Protein AF-A0A7C8P3I3-F1 (afdb_monomer_lite)

Organism: Orbilia oligospora (NCBI:txid2813651)

Radius of gyration: 14.84 Å; chains: 1; bounding box: 32×23×44 Å

Secondary structure (DSSP, 8-state):
--SS--------TT-STHHHHHHTT-------SS-GGG--TTTTSTT-SGGGS-HHHHHHHHHHHHHHHHHHHT-S--

pLDDT: mean 96.44, std 3.99, range [67.12, 98.5]

Structure (mmCIF, N/CA/C/O backbone):
data_AF-A0A7C8P3I3-F1
#
_entry.id   AF-A0A7C8P3I3-F1
#
loop_
_atom_site.group_PDB
_atom_site.id
_atom_site.type_symbol
_atom_site.label_atom_id
_atom_site.label_alt_id
_atom_site.label_comp_id
_atom_site.label_asym_id
_atom_site.label_entity_id
_atom_site.label_seq_id
_atom_site.pdbx_PDB_ins_code
_atom_site.Cartn_x
_atom_site.Cartn_y
_atom_site.Cartn_z
_atom_site.occupancy
_atom_site.B_iso_or_equiv
_atom_site.auth_seq_id
_atom_site.auth_comp_id
_atom_site.auth_asym_id
_atom_site.auth_atom_id
_atom_site.pdbx_PDB_model_num
ATOM 1 N N . TYR A 1 1 ? -6.805 -4.328 -10.778 1.00 91.25 1 TYR A N 1
ATOM 2 C CA . TYR A 1 1 ? -7.064 -5.442 -9.838 1.00 91.25 1 TYR A CA 1
ATOM 3 C C . TYR A 1 1 ? -8.050 -5.060 -8.750 1.00 91.25 1 TYR A C 1
ATOM 5 O O . TYR A 1 1 ? -8.932 -5.860 -8.467 1.00 91.25 1 TYR A O 1
ATOM 13 N N . CYS A 1 2 ? -7.914 -3.874 -8.155 1.00 97.00 2 CYS A N 1
ATOM 14 C CA . CYS A 1 2 ? -8.800 -3.426 -7.083 1.00 97.00 2 CYS A CA 1
ATOM 15 C C . CYS A 1 2 ? -10.157 -2.927 -7.596 1.00 97.00 2 CYS A C 1
ATOM 17 O O . CYS A 1 2 ? -10.256 -2.451 -8.727 1.00 97.00 2 CYS A O 1
ATOM 19 N N . ALA A 1 3 ? -11.173 -3.011 -6.740 1.00 97.31 3 ALA A N 1
ATOM 20 C CA . ALA A 1 3 ? -12.509 -2.453 -6.948 1.00 97.31 3 ALA A CA 1
ATOM 21 C C . ALA A 1 3 ? -12.663 -1.026 -6.385 1.00 97.31 3 ALA A C 1
ATOM 23 O O . ALA A 1 3 ? -13.666 -0.366 -6.654 1.00 97.31 3 ALA A O 1
ATOM 24 N N . ILE A 1 4 ? -11.678 -0.553 -5.616 1.00 96.56 4 ILE A N 1
ATOM 25 C CA . ILE A 1 4 ? -11.651 0.772 -4.984 1.00 96.56 4 ILE A CA 1
ATOM 26 C C . ILE A 1 4 ? -10.594 1.685 -5.634 1.00 96.56 4 ILE A C 1
ATOM 28 O O . ILE A 1 4 ? -9.594 1.176 -6.153 1.00 96.56 4 ILE A O 1
ATOM 32 N N . PRO A 1 5 ? -10.793 3.020 -5.634 1.00 96.00 5 PRO A N 1
ATOM 33 C CA . PRO A 1 5 ? -9.804 3.970 -6.140 1.00 96.00 5 PRO A CA 1
ATOM 34 C C . PRO A 1 5 ? -8.616 4.132 -5.181 1.00 96.00 5 PRO A C 1
ATOM 36 O O . PRO A 1 5 ? -8.717 3.842 -3.991 1.00 96.00 5 PRO A O 1
ATOM 39 N N . ALA A 1 6 ? -7.505 4.653 -5.704 1.00 95.81 6 ALA A N 1
ATOM 40 C CA . ALA A 1 6 ? -6.365 5.101 -4.908 1.00 95.81 6 ALA A CA 1
ATOM 41 C C . ALA A 1 6 ? -6.427 6.616 -4.661 1.00 95.81 6 ALA A C 1
ATOM 43 O O . ALA A 1 6 ? -7.046 7.356 -5.430 1.00 95.81 6 ALA A O 1
ATOM 44 N N . VAL A 1 7 ? -5.7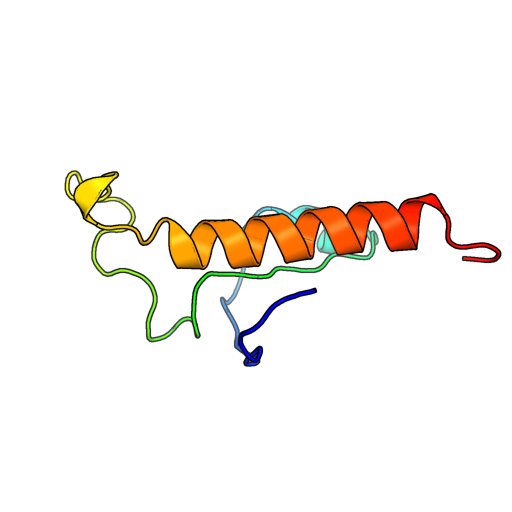45 7.067 -3.609 1.00 96.81 7 VAL A N 1
ATOM 45 C CA . VAL A 1 7 ? -5.521 8.484 -3.304 1.00 96.81 7 VAL A CA 1
ATOM 46 C C . VAL A 1 7 ? -4.048 8.711 -2.979 1.00 96.81 7 VAL A C 1
ATOM 48 O O . VAL A 1 7 ? -3.409 7.859 -2.361 1.00 96.81 7 VAL A O 1
ATOM 51 N N . ASP A 1 8 ? -3.518 9.865 -3.377 1.00 97.88 8 ASP A N 1
ATOM 52 C CA . ASP A 1 8 ? -2.135 10.236 -3.083 1.00 97.88 8 ASP A CA 1
ATOM 53 C C . ASP A 1 8 ? -2.032 10.908 -1.711 1.00 97.88 8 ASP A C 1
ATOM 55 O O . ASP A 1 8 ? -2.82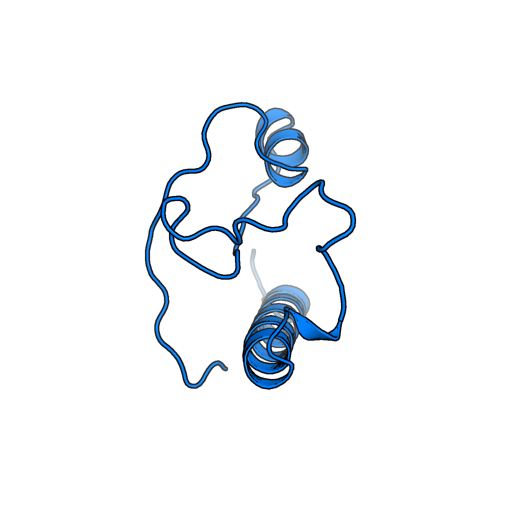3 11.782 -1.357 1.00 97.88 8 ASP A O 1
ATOM 59 N N . THR A 1 9 ? -1.012 10.530 -0.942 1.00 97.75 9 THR A N 1
ATOM 60 C CA . THR A 1 9 ? -0.741 11.076 0.393 1.00 97.75 9 THR A CA 1
ATOM 61 C C . THR A 1 9 ? 0.765 11.127 0.670 1.00 97.75 9 THR A C 1
ATOM 63 O O . THR A 1 9 ? 1.581 10.658 -0.123 1.00 97.75 9 THR A O 1
ATOM 66 N N . ARG A 1 10 ? 1.169 11.721 1.799 1.00 97.31 10 ARG A N 1
ATOM 67 C CA . ARG A 1 10 ? 2.568 11.803 2.249 1.00 97.31 10 ARG A CA 1
ATOM 68 C C . ARG A 1 10 ? 2.687 11.375 3.705 1.00 97.31 10 ARG A C 1
ATOM 70 O O . ARG A 1 10 ? 1.908 11.841 4.525 1.00 97.31 10 ARG A O 1
ATOM 77 N N . CYS A 1 11 ? 3.699 10.568 4.032 1.00 95.50 11 CYS A N 1
ATOM 78 C CA . CYS A 1 11 ? 3.911 10.049 5.391 1.00 95.50 11 CYS A CA 1
ATOM 79 C C . CYS A 1 11 ? 5.190 10.543 6.094 1.00 95.50 11 CYS A C 1
ATOM 81 O O . CYS A 1 11 ? 5.499 10.120 7.202 1.00 95.50 11 CYS A O 1
ATOM 83 N N . GLY A 1 12 ? 5.914 11.493 5.492 1.00 94.25 12 GLY A N 1
ATOM 84 C CA . GLY A 1 12 ? 7.058 12.157 6.127 1.00 94.25 12 GLY A CA 1
ATOM 85 C C . GLY A 1 12 ? 8.369 11.358 6.098 1.00 94.25 12 GLY A C 1
ATOM 86 O O . GLY A 1 12 ? 8.557 10.450 5.289 1.00 94.25 12 GLY A O 1
ATOM 87 N N . TYR A 1 13 ? 9.324 11.763 6.941 1.00 92.31 13 TYR A N 1
ATOM 88 C CA . TYR A 1 13 ? 10.675 11.190 6.995 1.00 92.31 13 TYR A CA 1
ATOM 89 C C . TYR A 1 13 ? 10.689 9.809 7.661 1.00 92.31 13 TYR A C 1
ATOM 91 O O . TYR A 1 13 ? 10.082 9.634 8.711 1.00 92.31 13 TYR A O 1
ATOM 99 N N . ALA A 1 14 ? 11.450 8.868 7.084 1.00 90.88 14 ALA A N 1
ATOM 100 C CA . ALA A 1 14 ? 11.666 7.516 7.623 1.00 90.88 14 ALA A CA 1
ATOM 101 C C . ALA A 1 14 ? 10.366 6.795 8.028 1.00 90.88 14 ALA A C 1
ATOM 103 O O . ALA A 1 14 ? 10.314 6.095 9.031 1.00 90.88 14 ALA A O 1
ATOM 104 N N . CYS A 1 15 ? 9.326 6.991 7.220 1.00 95.12 15 CYS A N 1
ATOM 105 C CA . CYS A 1 15 ? 7.970 6.531 7.485 1.00 95.12 15 CYS A CA 1
ATOM 106 C C . CYS A 1 15 ? 7.842 5.002 7.588 1.00 95.12 15 CYS A C 1
ATOM 108 O O . CYS A 1 15 ? 7.151 4.505 8.469 1.00 95.12 15 CYS A O 1
ATOM 110 N N . SER A 1 16 ? 8.499 4.254 6.697 1.00 97.19 16 SER A N 1
ATOM 111 C CA . SER A 1 16 ? 8.526 2.786 6.710 1.00 97.19 16 SER A CA 1
ATOM 112 C C . SER A 1 16 ? 9.671 2.278 5.812 1.00 97.19 16 SER A C 1
ATOM 114 O O . SER A 1 16 ? 10.477 3.067 5.308 1.00 97.19 16 SER A O 1
ATOM 116 N N . ASP A 1 17 ? 9.754 0.969 5.586 1.00 97.94 17 ASP A N 1
ATOM 117 C CA . ASP A 1 17 ? 10.896 0.277 4.974 1.00 97.94 17 ASP A CA 1
ATOM 118 C C . ASP A 1 17 ? 11.196 0.690 3.528 1.00 97.94 17 ASP A C 1
ATOM 120 O O . ASP A 1 17 ? 12.353 0.674 3.100 1.00 97.94 17 ASP A O 1
ATOM 124 N N . HIS A 1 18 ? 10.186 1.140 2.777 1.00 97.44 18 HIS A N 1
ATOM 125 C CA . HIS A 1 18 ? 10.365 1.681 1.425 1.00 97.44 18 HIS A CA 1
ATOM 126 C C . HIS A 1 18 ? 11.397 2.824 1.389 1.00 97.44 18 HIS A C 1
ATOM 128 O O . HIS A 1 18 ? 12.147 2.957 0.422 1.00 97.44 18 HIS A O 1
ATOM 134 N N . ALA A 1 19 ? 11.503 3.613 2.466 1.00 97.56 19 ALA A N 1
ATOM 135 C CA . ALA A 1 19 ? 12.484 4.686 2.575 1.00 97.56 19 ALA A CA 1
ATOM 136 C C . ALA A 1 19 ? 13.931 4.160 2.568 1.00 97.56 19 ALA A C 1
ATOM 138 O O . ALA A 1 19 ? 14.821 4.819 2.028 1.00 97.56 19 ALA A O 1
ATOM 139 N N . SER A 1 20 ? 14.174 2.973 3.133 1.00 97.75 20 SER A N 1
ATOM 140 C CA . SER A 1 20 ? 15.491 2.328 3.135 1.00 97.75 20 SER A CA 1
ATOM 141 C C . SER A 1 20 ? 15.897 1.890 1.728 1.00 97.75 20 SER A C 1
ATOM 143 O O . SER A 1 20 ? 17.035 2.130 1.325 1.00 97.75 20 SER A O 1
ATOM 145 N N . ALA A 1 21 ? 14.974 1.309 0.955 1.00 97.44 21 ALA A N 1
ATOM 146 C CA . ALA A 1 21 ? 15.219 0.934 -0.439 1.00 97.44 21 ALA A CA 1
ATOM 147 C C . ALA A 1 21 ? 15.503 2.168 -1.310 1.00 97.44 21 ALA A C 1
ATOM 149 O O . ALA A 1 21 ? 16.531 2.221 -1.988 1.00 97.44 21 ALA A O 1
ATOM 150 N N . ASN A 1 22 ? 14.654 3.197 -1.197 1.00 96.62 22 ASN A N 1
ATOM 151 C CA . ASN A 1 22 ? 14.813 4.468 -1.905 1.00 96.62 22 ASN A CA 1
ATOM 152 C C . ASN A 1 22 ? 16.183 5.110 -1.633 1.00 96.62 22 ASN A C 1
ATOM 154 O O . ASN A 1 22 ? 16.903 5.475 -2.560 1.00 96.62 22 ASN A O 1
ATOM 158 N N . ARG A 1 23 ? 16.586 5.176 -0.355 1.00 96.75 23 ARG A N 1
ATOM 159 C CA . ARG A 1 23 ? 17.872 5.751 0.072 1.00 96.75 23 ARG A CA 1
ATOM 160 C C . ARG A 1 23 ? 19.080 5.042 -0.543 1.00 96.75 23 ARG A C 1
ATOM 162 O O . ARG A 1 23 ? 20.132 5.658 -0.678 1.00 96.75 23 ARG A O 1
ATOM 169 N N . ASN A 1 24 ? 18.936 3.772 -0.912 1.00 97.69 24 ASN A N 1
ATOM 170 C CA . ASN A 1 24 ? 19.987 2.977 -1.543 1.00 97.69 24 ASN A CA 1
ATOM 171 C C . ASN A 1 24 ? 19.853 2.903 -3.076 1.00 97.69 24 ASN A C 1
ATOM 173 O O . ASN A 1 24 ? 20.506 2.078 -3.704 1.00 97.69 24 ASN A O 1
ATOM 177 N N . GLY A 1 25 ? 19.032 3.764 -3.687 1.00 97.69 25 GLY A N 1
ATOM 178 C CA . GLY A 1 25 ? 18.914 3.883 -5.143 1.00 97.69 25 GLY A CA 1
ATOM 179 C C . GLY A 1 25 ? 18.001 2.849 -5.803 1.00 97.69 25 GLY A C 1
ATOM 180 O O . GLY A 1 25 ? 17.925 2.817 -7.029 1.00 97.69 25 GLY A O 1
AT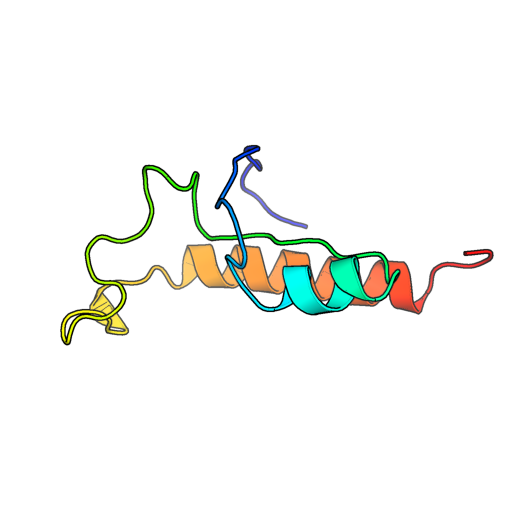OM 181 N N . TYR A 1 26 ? 17.288 2.030 -5.026 1.00 97.50 26 TYR A N 1
ATOM 182 C CA . TYR A 1 26 ? 16.318 1.085 -5.570 1.00 97.50 26 TYR A CA 1
ATOM 183 C C . TYR A 1 26 ? 14.950 1.762 -5.745 1.00 97.50 26 TYR A C 1
ATOM 185 O O . TYR A 1 26 ? 14.452 2.386 -4.794 1.00 97.50 26 TYR A O 1
ATOM 193 N N . PRO A 1 27 ? 14.302 1.625 -6.921 1.00 96.25 27 PRO A N 1
ATOM 194 C CA . PRO A 1 27 ? 12.914 2.027 -7.090 1.00 96.25 27 PRO A CA 1
ATOM 195 C C . PRO A 1 27 ? 12.043 1.371 -6.020 1.00 96.25 27 PRO A C 1
ATOM 197 O O . PRO A 1 27 ? 12.132 0.171 -5.770 1.00 96.25 27 PRO A O 1
ATOM 200 N N . SER A 1 28 ? 11.224 2.173 -5.352 1.00 96.81 28 SER A N 1
ATOM 201 C CA . SER A 1 28 ? 10.373 1.721 -4.255 1.00 96.81 28 SER A CA 1
ATOM 202 C C . SER A 1 28 ? 9.068 2.499 -4.256 1.00 96.81 28 SER A C 1
ATOM 204 O O . SER A 1 28 ? 9.021 3.666 -4.646 1.00 96.81 28 SER A O 1
ATOM 206 N N . ALA A 1 29 ? 8.009 1.827 -3.820 1.00 96.25 29 ALA A N 1
ATOM 207 C CA . ALA A 1 29 ? 6.669 2.373 -3.686 1.00 96.25 29 ALA A CA 1
ATOM 208 C C . ALA A 1 29 ? 6.104 1.994 -2.313 1.00 96.25 29 ALA A C 1
ATOM 210 O O . ALA A 1 29 ? 6.558 1.033 -1.689 1.00 96.25 29 ALA A O 1
ATOM 211 N N . PHE A 1 30 ? 5.113 2.752 -1.850 1.00 97.38 30 PHE A N 1
ATOM 212 C CA . PHE A 1 30 ? 4.401 2.483 -0.608 1.00 97.38 30 PHE A CA 1
ATOM 213 C C . PHE A 1 30 ? 2.908 2.708 -0.815 1.00 97.38 30 PHE A C 1
ATOM 215 O O . PHE A 1 30 ? 2.502 3.774 -1.272 1.00 97.38 30 PHE A O 1
ATOM 222 N N . VAL A 1 31 ? 2.112 1.693 -0.484 1.00 97.00 31 VAL A N 1
ATOM 223 C CA . VAL A 1 31 ? 0.650 1.740 -0.508 1.00 97.00 31 VAL A CA 1
ATOM 224 C C . VAL A 1 31 ? 0.165 1.392 0.891 1.00 97.00 31 VAL A C 1
ATOM 226 O O . VAL A 1 31 ? 0.608 0.398 1.464 1.00 97.00 31 VAL A O 1
ATOM 229 N N . ILE A 1 32 ? -0.735 2.209 1.427 1.00 97.31 32 ILE A N 1
ATOM 230 C CA . ILE A 1 32 ? -1.281 2.096 2.782 1.00 97.31 32 ILE A CA 1
ATOM 231 C C . ILE A 1 32 ? -2.816 2.176 2.735 1.00 97.31 32 ILE A C 1
ATOM 233 O O . ILE A 1 32 ? -3.392 2.481 1.692 1.00 97.31 32 ILE A O 1
ATOM 237 N N . GLU A 1 33 ? -3.470 1.837 3.845 1.00 96.69 33 GLU A N 1
ATOM 238 C CA . GLU A 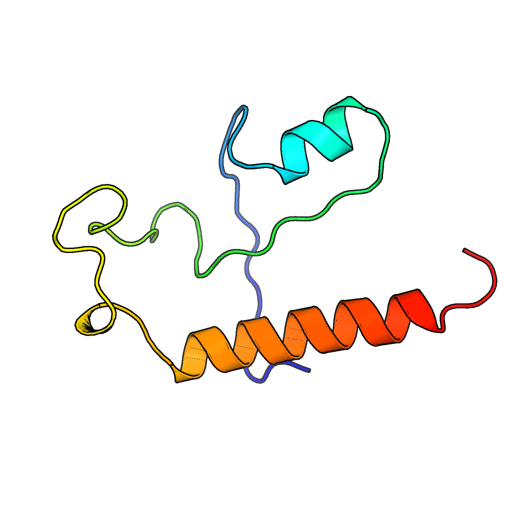1 33 ? -4.926 1.710 3.994 1.00 96.69 33 GLU A CA 1
ATOM 239 C C . GLU A 1 33 ? -5.728 2.983 3.684 1.00 96.69 33 GLU A C 1
ATOM 241 O O . GLU A 1 33 ? -6.876 2.891 3.261 1.00 96.69 33 GLU A O 1
ATOM 246 N N . SER A 1 34 ? -5.151 4.169 3.877 1.00 96.19 34 SER A N 1
ATOM 247 C CA . SER A 1 34 ? -5.863 5.441 3.741 1.00 96.19 34 SER A CA 1
ATOM 248 C C . SER A 1 34 ? -4.907 6.608 3.464 1.00 96.19 34 SER A C 1
ATOM 250 O O . SER A 1 34 ? -3.682 6.458 3.439 1.00 96.19 34 SER A O 1
ATOM 252 N N . ALA A 1 35 ? -5.459 7.807 3.251 1.00 97.62 35 ALA A N 1
ATOM 253 C CA . ALA A 1 35 ? -4.663 9.024 3.382 1.00 97.62 35 ALA A CA 1
ATOM 254 C C . ALA A 1 35 ? -4.113 9.122 4.816 1.00 97.62 35 ALA A C 1
ATOM 256 O O . ALA A 1 35 ? -4.791 8.756 5.768 1.00 97.62 35 ALA A O 1
ATOM 257 N N . MET A 1 36 ? -2.903 9.656 4.990 1.00 96.69 36 MET A N 1
ATOM 258 C CA . MET A 1 36 ? -2.194 9.569 6.279 1.00 96.69 36 MET A CA 1
ATOM 259 C C . MET A 1 36 ? -2.926 10.274 7.429 1.00 96.69 36 MET A C 1
ATOM 261 O O . MET A 1 36 ? -2.813 9.846 8.574 1.00 96.69 36 MET A O 1
ATOM 265 N N . GLU A 1 37 ? -3.705 11.316 7.131 1.00 96.69 37 GLU A N 1
ATOM 266 C CA . GLU A 1 37 ? -4.574 12.018 8.091 1.00 96.69 37 GLU A CA 1
ATOM 267 C C . GLU A 1 37 ? -5.769 11.185 8.588 1.00 96.69 37 GLU A C 1
ATOM 269 O O . GLU A 1 37 ? -6.457 11.587 9.522 1.00 96.69 37 GLU A O 1
ATOM 274 N N . HIS A 1 38 ? -6.010 10.028 7.974 1.00 97.12 38 HIS A N 1
ATOM 275 C CA . HIS A 1 38 ? -7.041 9.055 8.329 1.00 97.12 38 HIS A CA 1
ATOM 276 C C . HIS A 1 38 ? -6.428 7.698 8.705 1.00 97.12 38 HIS A C 1
ATOM 278 O O . HIS A 1 38 ? -7.080 6.664 8.545 1.00 97.12 38 HIS A O 1
ATOM 284 N N . SER A 1 39 ? -5.162 7.680 9.134 1.00 96.38 39 SER A N 1
ATOM 285 C CA . SER A 1 39 ? -4.546 6.466 9.684 1.00 96.38 39 SER A CA 1
ATOM 286 C C . SER A 1 39 ? -5.332 6.009 10.911 1.00 96.38 39 SER A C 1
ATOM 288 O O . SER A 1 39 ? -5.845 6.848 11.652 1.00 96.38 39 SER A O 1
ATOM 290 N N . SER A 1 40 ? -5.411 4.699 11.140 1.00 97.50 40 SER A N 1
ATOM 291 C CA . SER A 1 40 ? -6.071 4.160 12.330 1.00 97.50 40 SER A CA 1
ATOM 292 C C . SER A 1 40 ? -5.548 4.799 13.628 1.00 97.50 40 SER A C 1
ATOM 294 O O . SER A 1 40 ? -4.347 4.802 13.896 1.00 97.50 40 SER A O 1
ATOM 296 N N . ASP A 1 41 ? -6.460 5.281 14.477 1.00 97.25 41 ASP A N 1
ATOM 297 C CA . ASP A 1 41 ? -6.133 5.827 15.806 1.00 97.25 41 ASP A CA 1
ATOM 298 C C . ASP A 1 41 ? -5.642 4.746 16.790 1.00 97.25 41 ASP A C 1
ATOM 300 O O . ASP A 1 41 ? -5.180 5.056 17.890 1.00 97.25 41 ASP A O 1
ATOM 304 N N . PHE A 1 42 ? -5.755 3.467 16.419 1.00 98.00 42 PHE A N 1
ATOM 305 C CA . PHE A 1 42 ? -5.362 2.342 17.264 1.00 98.00 42 PHE A CA 1
ATOM 306 C C . PHE A 1 42 ? -3.893 1.943 17.105 1.00 98.00 42 PHE A C 1
ATOM 308 O O . PHE A 1 42 ? -3.388 1.232 17.978 1.00 98.00 42 PHE A O 1
ATOM 315 N N . ILE A 1 43 ? -3.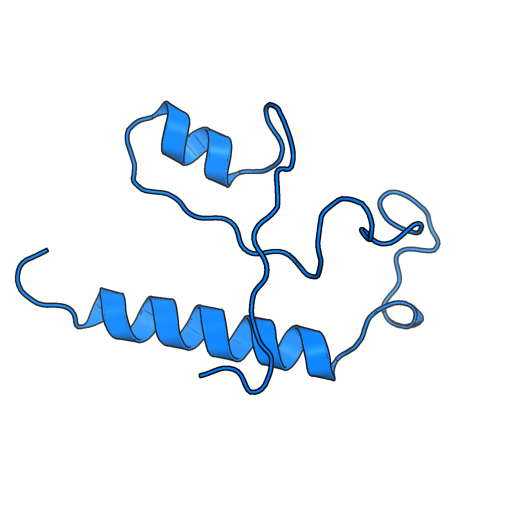207 2.386 16.040 1.00 97.38 43 ILE A N 1
ATOM 316 C CA . ILE A 1 43 ? -1.823 1.976 15.755 1.00 97.38 43 ILE A CA 1
ATOM 317 C C . ILE A 1 43 ? -0.912 2.233 16.962 1.00 97.38 43 ILE A C 1
ATOM 319 O O . ILE A 1 43 ? -1.003 3.262 17.631 1.00 97.38 43 ILE A O 1
ATOM 323 N N . HIS A 1 44 ? -0.014 1.289 17.247 1.00 97.50 44 HIS A N 1
ATOM 324 C CA . HIS A 1 44 ? 0.879 1.319 18.418 1.00 97.50 44 HIS A CA 1
ATOM 325 C C . HIS A 1 44 ? 0.174 1.297 19.791 1.00 97.50 44 HIS A C 1
ATOM 327 O O . HIS A 1 44 ? 0.812 1.552 20.816 1.00 97.50 44 HIS A O 1
ATOM 333 N N . GLY A 1 45 ? -1.118 0.971 19.838 1.00 97.56 45 GLY A N 1
ATOM 334 C CA . GLY A 1 45 ? -1.874 0.716 21.059 1.00 97.56 45 GLY A CA 1
ATOM 335 C C . GLY A 1 45 ? -2.231 -0.761 21.221 1.00 97.56 45 GLY A C 1
ATOM 336 O O . GLY A 1 45 ? -2.132 -1.559 20.298 1.00 97.56 45 GLY A O 1
ATOM 337 N N . THR A 1 46 ? -2.719 -1.140 22.403 1.00 98.00 46 THR A N 1
ATOM 338 C CA . THR A 1 46 ? -3.259 -2.495 22.633 1.00 98.00 46 THR A CA 1
ATOM 339 C C . THR A 1 46 ? -4.601 -2.734 21.938 1.00 98.00 46 THR A C 1
ATOM 341 O O . THR A 1 46 ? -5.064 -3.869 21.892 1.00 98.00 46 THR A O 1
ATOM 344 N N . GLY A 1 47 ? -5.234 -1.667 21.442 1.00 97.50 47 GLY A N 1
ATOM 345 C CA . GLY A 1 47 ? -6.452 -1.728 20.637 1.00 97.50 47 GLY A CA 1
ATOM 346 C C . GLY A 1 47 ? -6.205 -2.075 19.171 1.00 97.50 47 GLY A C 1
ATOM 347 O O . GLY A 1 47 ? -7.174 -2.364 18.478 1.00 97.50 47 GLY A O 1
ATOM 348 N N . ASP A 1 48 ? -4.948 -2.084 18.713 1.00 98.19 48 ASP A N 1
ATOM 349 C CA . ASP A 1 48 ? -4.576 -2.553 17.377 1.00 98.19 48 ASP A CA 1
ATOM 350 C C . ASP A 1 48 ? -4.778 -4.073 17.298 1.00 98.19 48 ASP A C 1
ATOM 352 O O . ASP A 1 48 ? -3.930 -4.872 17.706 1.00 98.19 48 ASP A O 1
ATOM 356 N N . THR A 1 49 ? -5.980 -4.475 16.892 1.00 98.12 49 THR A N 1
ATOM 357 C CA . THR A 1 49 ? -6.458 -5.856 16.971 1.00 98.12 49 THR A CA 1
ATOM 358 C C . THR A 1 49 ? -7.182 -6.254 15.691 1.00 98.12 49 THR A C 1
ATOM 360 O O . THR A 1 49 ? -7.543 -5.423 14.861 1.00 98.12 49 THR A O 1
ATOM 363 N N . ILE A 1 50 ? -7.436 -7.553 15.519 1.00 97.81 50 ILE A N 1
ATOM 364 C CA . ILE A 1 50 ? -8.148 -8.041 14.331 1.00 97.81 50 ILE A CA 1
ATOM 365 C C . ILE A 1 50 ? -9.584 -7.497 14.235 1.00 97.81 50 ILE A C 1
ATOM 367 O O . ILE A 1 50 ? -10.116 -7.351 13.139 1.00 97.81 50 ILE A O 1
ATOM 371 N N . ASP A 1 51 ? -10.189 -7.150 15.372 1.00 97.81 51 ASP A N 1
ATOM 372 C CA . ASP A 1 51 ? -11.549 -6.615 15.433 1.00 97.81 51 ASP A CA 1
ATOM 373 C C . ASP A 1 51 ? -11.628 -5.153 14.953 1.00 97.81 51 ASP A C 1
ATOM 375 O O . ASP A 1 51 ? -12.719 -4.644 14.701 1.00 97.81 51 ASP A O 1
ATOM 379 N N . THR A 1 52 ? -10.484 -4.471 14.808 1.00 97.62 52 THR A N 1
ATOM 380 C CA . THR A 1 52 ? -10.399 -3.066 14.374 1.00 97.62 52 THR A CA 1
ATOM 381 C C . THR A 1 52 ? -9.972 -2.897 12.916 1.00 97.62 52 THR A C 1
ATOM 383 O O . THR A 1 52 ? -9.759 -1.769 12.477 1.00 97.62 52 THR A O 1
ATOM 386 N N . VAL A 1 53 ? -9.853 -3.984 12.146 1.00 97.56 53 VAL A N 1
ATOM 387 C CA . VAL A 1 53 ? -9.472 -3.947 10.722 1.00 97.56 53 VAL A CA 1
ATOM 388 C C . VAL A 1 53 ? -10.580 -4.497 9.820 1.00 97.56 53 VAL A C 1
ATOM 390 O O . VAL A 1 53 ? -11.409 -5.299 10.241 1.00 97.56 53 VAL A O 1
ATOM 393 N N . SER A 1 54 ? -10.591 -4.098 8.544 1.00 98.00 54 SER A N 1
ATOM 394 C CA . SER A 1 54 ? -11.512 -4.648 7.536 1.00 98.00 54 SER A CA 1
ATOM 395 C C . SER A 1 54 ? -10.831 -5.734 6.707 1.00 98.00 54 SER A C 1
ATOM 397 O O . SER A 1 54 ? -9.858 -5.482 5.990 1.00 98.00 54 SER A O 1
ATOM 399 N N . ALA A 1 55 ? -11.391 -6.944 6.747 1.00 98.19 55 ALA A N 1
ATOM 400 C CA . ALA A 1 55 ? -10.944 -8.046 5.901 1.00 98.19 55 ALA A CA 1
ATOM 401 C C . ALA A 1 55 ? -11.164 -7.757 4.407 1.00 98.19 55 ALA A C 1
ATOM 403 O O . ALA A 1 55 ? -10.331 -8.137 3.582 1.00 98.19 55 ALA A O 1
ATOM 404 N N . GLU A 1 56 ? -12.237 -7.046 4.045 1.00 98.38 56 GLU A N 1
ATOM 405 C CA . GLU A 1 56 ? -12.482 -6.638 2.661 1.00 98.38 56 GLU A CA 1
ATOM 406 C C . GLU A 1 56 ? -11.399 -5.682 2.152 1.00 98.38 56 GLU A C 1
ATOM 408 O O . GLU A 1 56 ? -10.896 -5.862 1.042 1.00 98.38 56 GLU A O 1
ATOM 413 N N . HIS A 1 57 ? -10.978 -4.703 2.959 1.00 97.94 57 HIS A N 1
ATOM 414 C CA . HIS A 1 57 ? -9.933 -3.766 2.546 1.00 97.94 57 HIS A CA 1
ATOM 415 C C . HIS A 1 57 ? -8.557 -4.444 2.442 1.00 97.94 57 HIS A C 1
ATOM 417 O O . HIS A 1 57 ? -7.792 -4.171 1.509 1.00 97.94 57 HIS A O 1
ATOM 423 N N . MET A 1 58 ? -8.245 -5.374 3.350 1.00 98.12 58 MET A N 1
ATOM 424 C CA . MET A 1 58 ? -7.031 -6.193 3.250 1.00 98.12 58 MET A CA 1
ATOM 425 C C . MET A 1 58 ? -7.026 -7.051 1.978 1.00 98.12 58 MET A C 1
ATOM 427 O O . MET A 1 58 ? -5.982 -7.206 1.344 1.00 98.12 58 MET A O 1
ATOM 431 N N . LEU A 1 59 ? -8.186 -7.566 1.556 1.00 98.44 59 LEU A N 1
ATOM 432 C CA . LEU A 1 59 ? -8.309 -8.313 0.306 1.00 98.44 59 LEU A CA 1
ATOM 433 C C . LEU A 1 59 ? -8.007 -7.436 -0.921 1.00 98.44 59 LEU A C 1
ATOM 435 O O . LEU A 1 59 ? -7.347 -7.903 -1.849 1.00 98.44 59 LEU A O 1
ATOM 439 N N . GLU A 1 60 ? -8.434 -6.171 -0.935 1.00 98.38 60 GLU A N 1
ATOM 440 C CA . GLU A 1 60 ? -8.062 -5.224 -1.998 1.00 98.38 60 GLU A CA 1
ATOM 441 C C . GLU A 1 60 ? -6.544 -4.982 -2.040 1.00 98.38 60 GLU A C 1
ATOM 443 O O . GLU A 1 60 ? -5.943 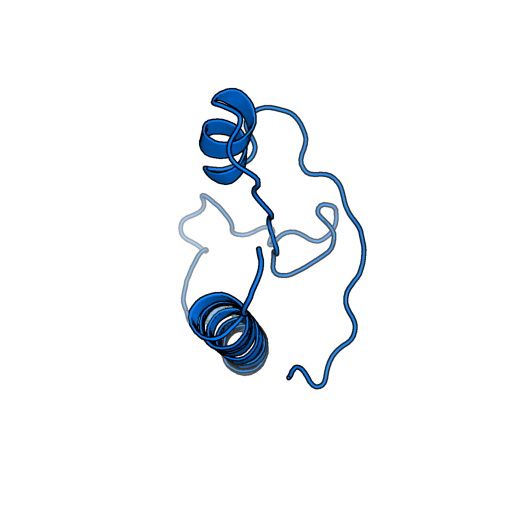-5.024 -3.117 1.00 98.38 60 GLU A O 1
ATOM 448 N N . HIS A 1 61 ? -5.899 -4.832 -0.878 1.00 98.00 61 HIS A N 1
ATOM 449 C CA . HIS A 1 61 ? -4.440 -4.718 -0.791 1.00 98.00 61 HIS A CA 1
ATOM 450 C C . HIS A 1 61 ? -3.736 -5.991 -1.296 1.00 98.00 61 HIS A C 1
ATOM 452 O O . HIS A 1 61 ? -2.784 -5.908 -2.069 1.00 98.00 61 HIS A O 1
ATOM 458 N N . ALA A 1 62 ? -4.236 -7.179 -0.942 1.00 98.38 62 ALA A N 1
ATOM 459 C CA . ALA A 1 62 ? -3.680 -8.448 -1.409 1.00 98.38 62 ALA A CA 1
ATOM 460 C C . ALA A 1 62 ? -3.786 -8.611 -2.937 1.00 98.38 62 ALA A C 1
ATOM 462 O O . ALA A 1 62 ? -2.818 -9.018 -3.581 1.00 98.38 62 ALA A O 1
ATOM 463 N N . LYS A 1 63 ? -4.931 -8.253 -3.538 1.00 98.50 63 LYS A N 1
ATOM 464 C CA . LYS A 1 63 ? -5.112 -8.253 -5.002 1.00 98.50 63 LYS A CA 1
ATOM 465 C C . LYS A 1 63 ? -4.131 -7.306 -5.691 1.00 98.50 63 LYS A C 1
ATOM 467 O O . LYS A 1 63 ? -3.573 -7.663 -6.726 1.00 98.50 63 LYS A O 1
ATOM 472 N N . MET A 1 64 ? -3.937 -6.110 -5.133 1.00 97.94 64 MET A N 1
ATOM 473 C CA . MET A 1 64 ? -2.979 -5.124 -5.639 1.00 97.94 64 MET A CA 1
ATOM 474 C C . MET A 1 64 ? -1.555 -5.682 -5.621 1.00 97.94 64 MET A C 1
ATOM 476 O O . MET A 1 64 ? -0.909 -5.718 -6.666 1.00 97.94 64 MET A O 1
ATOM 480 N N . SER A 1 65 ? -1.105 -6.184 -4.469 1.00 97.94 65 SER A N 1
ATOM 481 C CA . SER A 1 65 ? 0.247 -6.719 -4.285 1.00 97.94 65 SER A CA 1
ATOM 482 C C . SER A 1 65 ? 0.516 -7.935 -5.171 1.00 97.94 65 SER A C 1
ATOM 484 O O . SER A 1 65 ? 1.591 -8.046 -5.759 1.00 97.94 65 SER A O 1
ATOM 486 N N . LEU A 1 66 ? -0.473 -8.823 -5.330 1.00 98.38 66 LEU A N 1
ATOM 487 C CA . LEU A 1 66 ? -0.381 -9.949 -6.258 1.00 98.38 66 LEU A CA 1
ATOM 488 C C . LEU A 1 66 ? -0.260 -9.473 -7.710 1.00 98.38 66 LEU A C 1
ATOM 490 O O . LEU A 1 66 ? 0.587 -9.972 -8.445 1.00 98.38 66 LEU A O 1
ATOM 494 N N . GLY A 1 67 ? -1.080 -8.500 -8.112 1.00 97.88 67 GLY A N 1
ATOM 495 C CA . GLY A 1 67 ? -1.012 -7.901 -9.441 1.00 97.88 67 GLY A CA 1
ATOM 496 C C . GLY A 1 67 ? 0.341 -7.249 -9.724 1.00 97.88 67 GLY A C 1
ATOM 497 O O . GLY A 1 67 ? 0.931 -7.500 -10.767 1.00 97.88 67 GLY A O 1
ATOM 498 N N . PHE A 1 68 ? 0.877 -6.485 -8.769 1.00 96.94 68 PHE A N 1
ATOM 499 C CA . PHE A 1 68 ? 2.205 -5.874 -8.865 1.00 96.94 68 PHE A CA 1
ATOM 500 C C . PHE A 1 68 ? 3.311 -6.920 -9.060 1.00 96.94 68 PHE A C 1
ATOM 502 O O . PHE A 1 68 ? 4.135 -6.785 -9.962 1.00 96.94 68 PHE A O 1
ATOM 509 N N . ALA A 1 69 ? 3.308 -7.981 -8.247 1.00 97.38 69 ALA A N 1
ATOM 510 C CA . ALA A 1 69 ? 4.292 -9.054 -8.353 1.00 97.38 69 ALA A CA 1
ATOM 511 C C . ALA A 1 69 ? 4.178 -9.818 -9.680 1.00 97.38 69 ALA A C 1
ATOM 513 O O . ALA A 1 69 ? 5.197 -10.155 -10.278 1.00 97.38 69 ALA A O 1
ATOM 514 N N . TYR A 1 70 ? 2.952 -10.078 -10.144 1.00 98.00 70 TYR A N 1
ATOM 515 C CA . TYR A 1 70 ? 2.712 -10.752 -11.415 1.00 98.00 70 TYR A CA 1
ATOM 516 C C . TYR A 1 70 ? 3.203 -9.902 -12.592 1.00 98.00 70 TYR A C 1
ATOM 518 O O . TYR A 1 70 ? 4.058 -10.351 -13.346 1.00 98.00 70 TYR A O 1
ATOM 526 N N . GLU A 1 71 ? 2.732 -8.662 -12.724 1.00 97.75 71 GLU A N 1
ATOM 527 C CA . GLU A 1 71 ? 3.088 -7.812 -13.868 1.00 97.75 71 GLU A CA 1
ATOM 528 C C . GLU A 1 71 ? 4.592 -7.535 -13.930 1.00 97.75 71 GLU A C 1
ATOM 530 O O . GLU A 1 71 ? 5.184 -7.648 -14.996 1.00 97.75 71 GLU A O 1
ATOM 535 N N . LEU A 1 72 ? 5.250 -7.256 -12.797 1.00 96.12 72 LEU A N 1
ATOM 536 C CA . LEU A 1 72 ? 6.705 -7.070 -12.792 1.00 96.12 72 LEU A CA 1
ATOM 537 C C . LEU A 1 72 ? 7.480 -8.368 -13.016 1.00 96.12 72 LEU A C 1
ATOM 539 O O . LEU A 1 72 ? 8.521 -8.346 -13.665 1.00 96.12 72 LEU A O 1
ATOM 543 N N . GLY A 1 73 ? 6.995 -9.495 -12.490 1.00 96.69 73 GLY A N 1
ATOM 544 C CA . GLY A 1 73 ? 7.651 -10.792 -12.655 1.00 96.69 73 GLY A CA 1
ATOM 545 C C . GLY A 1 73 ? 7.659 -11.290 -14.102 1.00 96.69 73 GLY A C 1
ATOM 546 O O . GLY A 1 73 ? 8.533 -12.077 -14.463 1.00 96.69 73 GLY A O 1
ATOM 547 N N . TYR A 1 74 ? 6.715 -10.821 -14.921 1.00 96.56 74 TYR A N 1
ATOM 548 C CA . TYR A 1 74 ? 6.583 -11.179 -16.335 1.00 96.56 74 TYR A CA 1
ATOM 549 C C . TYR A 1 74 ? 6.810 -10.000 -17.293 1.00 96.56 74 TYR A C 1
ATOM 551 O O . TYR A 1 74 ? 6.622 -10.153 -18.499 1.00 96.56 74 TYR A O 1
ATOM 559 N N . ALA A 1 75 ? 7.220 -8.834 -16.792 1.00 95.62 75 ALA A N 1
ATOM 560 C CA . ALA A 1 75 ? 7.562 -7.696 -17.633 1.00 95.62 75 ALA A CA 1
ATOM 561 C C . ALA A 1 75 ? 8.862 -7.966 -18.410 1.00 95.62 75 ALA A C 1
ATOM 563 O O . ALA A 1 75 ? 9.880 -8.359 -17.840 1.00 95.62 75 ALA A O 1
ATOM 564 N N . GLU A 1 76 ? 8.843 -7.708 -19.716 1.00 93.56 76 GLU A N 1
ATOM 565 C CA . GLU A 1 76 ? 10.024 -7.784 -20.577 1.00 93.56 76 GLU A CA 1
ATOM 566 C C . GLU A 1 76 ? 10.610 -6.385 -20.811 1.00 93.56 76 GLU A C 1
ATOM 568 O O . GLU A 1 76 ? 9.877 -5.426 -21.054 1.00 93.56 76 GLU A O 1
ATOM 573 N N . GLY A 1 77 ? 11.942 -6.268 -20.787 1.00 82.50 77 GLY A N 1
ATOM 574 C CA . GLY A 1 77 ? 12.640 -5.033 -21.170 1.00 82.50 77 GLY A CA 1
ATOM 575 C C . GLY A 1 77 ? 12.623 -3.898 -20.138 1.00 82.50 77 GLY A C 1
ATOM 576 O O . GLY A 1 77 ? 12.772 -2.742 -20.536 1.00 82.50 77 GLY A O 1
ATOM 577 N N . LEU A 1 78 ? 12.443 -4.220 -18.851 1.00 67.12 78 LEU A N 1
ATOM 578 C CA . LEU A 1 78 ? 12.732 -3.314 -17.727 1.00 67.12 78 LEU A CA 1
ATOM 579 C C . LEU A 1 78 ? 14.240 -3.118 -17.515 1.00 67.12 78 LEU A C 1
ATOM 581 O O . LEU A 1 78 ? 15.000 -4.098 -17.700 1.00 67.12 78 LEU A O 1
#

Foldseek 3Di:
DAPDDDDDEDQDPCRDDQNVCVVVVHDGDDDDLDHPVPPDPCPPHPPPDPVRDDPSSVVRVVVVVVVVCVCVVPDPDD

InterPro domains:
  IPR007484 Peptidase M28 [PF04389] (8-67)

Sequence (78 aa):
YCAIPAVDTRCGYACSDHASANRNGYPSAFVIESAMEHSSDFIHGTGDTIDTVSAEHMLEHAKMSLGFAYELGYAEGL